Protein AF-A0A527GHT9-F1 (afdb_monomer_lite)

Foldseek 3Di:
DDDPPDDDDPPDDDDDDDPDPLVVLVVPFWDFDDDPNDRPDIHGRDDDD

Secondary structure (DSSP, 8-state):
---TT----TT-------S-HHHHHTTS-SEEEEETTEEEEEEPPPPP-

Structure (mmCIF, N/CA/C/O backbone):
data_AF-A0A527GHT9-F1
#
_entry.id   AF-A0A527GHT9-F1
#
loop_
_atom_site.group_PDB
_atom_site.id
_atom_site.type_symbol
_atom_site.label_atom_id
_atom_site.label_alt_id
_atom_site.label_comp_id
_atom_site.label_asym_id
_atom_site.label_entity_id
_atom_site.label_seq_id
_atom_site.pdbx_PDB_ins_code
_atom_site.Cartn_x
_atom_site.Cartn_y
_atom_site.Cartn_z
_atom_site.occupancy
_atom_site.B_iso_or_equiv
_atom_site.auth_seq_id
_atom_site.auth_comp_id
_atom_site.auth_asym_id
_atom_site.auth_atom_id
_atom_site.pdbx_PDB_model_num
ATOM 1 N N . GLY A 1 1 ? 18.287 0.152 -1.950 1.00 63.81 1 GLY A N 1
ATOM 2 C CA . GLY A 1 1 ? 17.915 0.563 -3.319 1.00 63.81 1 GLY A CA 1
ATOM 3 C C . GLY A 1 1 ? 17.783 -0.668 -4.190 1.00 63.81 1 GLY A C 1
ATOM 4 O O . GLY A 1 1 ? 18.184 -1.734 -3.732 1.00 63.81 1 GLY A O 1
ATOM 5 N N . LEU A 1 2 ? 17.211 -0.540 -5.392 1.00 70.94 2 LEU A N 1
ATOM 6 C CA . LEU A 1 2 ? 17.207 -1.639 -6.365 1.00 70.94 2 LEU A CA 1
ATOM 7 C C . LEU A 1 2 ? 18.649 -2.009 -6.783 1.00 70.94 2 LEU A C 1
ATOM 9 O O . LEU A 1 2 ? 19.521 -1.137 -6.739 1.00 70.94 2 LEU A O 1
ATOM 13 N N . PRO A 1 3 ? 18.902 -3.274 -7.170 1.00 79.62 3 PRO A N 1
ATOM 14 C CA . PRO A 1 3 ? 20.169 -3.707 -7.761 1.00 79.62 3 PRO A CA 1
ATOM 15 C C . PRO A 1 3 ? 20.569 -2.856 -8.974 1.00 79.62 3 PRO A C 1
ATOM 17 O O . PRO A 1 3 ? 19.705 -2.355 -9.691 1.00 79.62 3 PRO A O 1
ATOM 20 N N . ALA A 1 4 ? 21.873 -2.703 -9.216 1.00 78.88 4 ALA A N 1
ATOM 21 C CA . ALA A 1 4 ? 22.401 -1.841 -10.282 1.00 78.88 4 ALA A CA 1
ATOM 22 C C . ALA A 1 4 ? 22.030 -2.307 -11.705 1.00 78.88 4 ALA A C 1
ATOM 24 O O . ALA A 1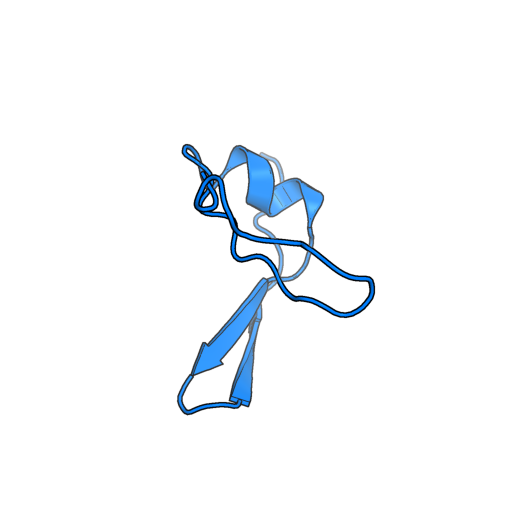 4 ? 22.025 -1.510 -12.636 1.00 78.88 4 ALA A O 1
ATOM 25 N N . ASP A 1 5 ? 21.713 -3.588 -11.865 1.00 85.06 5 ASP A N 1
ATOM 26 C CA . ASP A 1 5 ? 21.288 -4.242 -13.102 1.00 85.06 5 ASP A CA 1
ATOM 27 C C . ASP A 1 5 ? 19.759 -4.330 -13.246 1.00 85.06 5 ASP A C 1
ATOM 29 O O . ASP A 1 5 ? 19.244 -4.787 -14.271 1.00 85.06 5 ASP A O 1
ATOM 33 N N . ALA A 1 6 ? 19.006 -3.875 -12.242 1.00 78.00 6 ALA A N 1
ATOM 34 C CA . ALA A 1 6 ? 17.561 -3.955 -12.287 1.00 78.00 6 ALA A CA 1
ATOM 35 C C . ALA A 1 6 ? 16.982 -2.931 -13.271 1.00 78.00 6 ALA A C 1
ATOM 37 O O . ALA A 1 6 ? 16.962 -1.723 -13.031 1.00 78.00 6 ALA A O 1
ATOM 38 N N . THR A 1 7 ? 16.469 -3.438 -14.390 1.00 84.94 7 THR A N 1
ATOM 39 C CA . THR A 1 7 ? 15.796 -2.632 -15.411 1.00 84.94 7 THR A CA 1
ATOM 40 C C . THR A 1 7 ? 14.313 -2.517 -15.065 1.00 84.94 7 THR A C 1
ATOM 42 O O . THR A 1 7 ? 13.568 -3.469 -15.282 1.00 84.94 7 THR A O 1
ATOM 45 N N . ALA A 1 8 ? 13.882 -1.367 -14.541 1.00 82.12 8 ALA A N 1
ATOM 46 C CA . ALA A 1 8 ? 12.466 -1.096 -14.289 1.00 82.12 8 ALA A CA 1
ATOM 47 C C . ALA A 1 8 ? 11.731 -0.772 -15.600 1.00 82.12 8 ALA A C 1
ATOM 49 O O . ALA A 1 8 ? 12.164 0.088 -16.372 1.00 82.12 8 ALA A O 1
ATOM 50 N N . LYS A 1 9 ? 10.612 -1.450 -15.846 1.00 87.62 9 LYS A N 1
ATOM 51 C CA . LYS A 1 9 ? 9.746 -1.267 -17.014 1.00 87.62 9 LYS A CA 1
ATOM 52 C C . LYS A 1 9 ? 8.362 -0.765 -16.590 1.00 87.62 9 LYS A C 1
ATOM 54 O O . LYS A 1 9 ? 7.942 -0.980 -15.451 1.00 87.62 9 LYS A O 1
ATOM 59 N N . PRO A 1 10 ? 7.610 -0.112 -17.493 1.00 86.50 10 PRO A N 1
ATOM 60 C CA . PRO A 1 10 ? 6.207 0.193 -17.240 1.00 86.50 10 PRO A CA 1
ATOM 61 C C . PRO A 1 10 ? 5.425 -1.082 -16.891 1.00 86.50 10 PRO A C 1
ATOM 63 O O . PRO A 1 10 ? 5.461 -2.051 -17.645 1.00 86.50 10 PRO A O 1
ATOM 66 N N . GLY A 1 11 ? 4.723 -1.066 -15.756 1.00 85.94 11 GLY A N 1
ATOM 67 C CA . GLY A 1 11 ? 3.986 -2.220 -15.226 1.00 85.94 11 GLY A CA 1
ATOM 68 C C . GLY A 1 11 ? 4.710 -2.990 -14.117 1.00 85.94 11 GLY A C 1
ATOM 69 O O . GLY A 1 11 ? 4.074 -3.804 -13.450 1.00 85.94 11 GLY A O 1
ATOM 70 N N . ASP A 1 12 ? 5.991 -2.708 -13.871 1.00 87.88 12 ASP A N 1
ATOM 71 C CA . ASP A 1 12 ? 6.711 -3.299 -12.745 1.00 87.88 12 ASP A CA 1
ATOM 72 C C . ASP A 1 12 ? 6.266 -2.684 -11.410 1.00 87.88 12 ASP A C 1
ATOM 74 O O . ASP A 1 12 ? 5.929 -1.501 -11.311 1.00 87.88 12 ASP A O 1
ATOM 78 N N . TYR A 1 13 ? 6.309 -3.496 -10.355 1.00 81.06 13 TYR A N 1
ATOM 79 C CA . TYR A 1 13 ? 5.945 -3.090 -9.001 1.00 81.06 13 TYR A CA 1
ATOM 80 C C . TYR A 1 13 ? 7.194 -2.868 -8.149 1.00 81.06 13 TYR A C 1
ATOM 82 O O . TYR A 1 13 ? 8.079 -3.722 -8.087 1.00 81.06 13 TYR A O 1
ATOM 90 N N . ALA A 1 14 ? 7.241 -1.743 -7.434 1.00 81.12 14 ALA A N 1
ATOM 91 C CA . ALA A 1 14 ? 8.289 -1.445 -6.465 1.00 81.12 14 ALA A CA 1
ATOM 92 C C . ALA A 1 14 ? 7.719 -1.420 -5.042 1.00 81.12 14 ALA A C 1
ATOM 94 O O . ALA A 1 14 ? 6.697 -0.788 -4.779 1.00 81.12 14 ALA A O 1
ATOM 95 N N . PHE A 1 15 ? 8.414 -2.073 -4.110 1.00 81.44 15 PHE A N 1
ATOM 96 C CA . PHE A 1 15 ? 8.083 -2.039 -2.687 1.00 81.44 15 PHE A CA 1
ATOM 97 C C . PHE A 1 15 ? 9.012 -1.067 -1.966 1.00 81.44 15 PHE A C 1
ATOM 99 O O . PHE A 1 15 ? 10.212 -1.314 -1.835 1.00 81.44 15 PHE A O 1
ATOM 106 N N . LEU A 1 16 ? 8.454 0.041 -1.487 1.00 78.62 16 LEU A N 1
ATOM 107 C CA . LEU A 1 16 ? 9.188 1.043 -0.722 1.00 78.62 16 LEU A CA 1
ATOM 108 C C . LEU A 1 16 ? 9.035 0.762 0.776 1.00 78.62 16 LEU A C 1
ATOM 110 O O . LEU A 1 16 ? 7.927 0.550 1.263 1.00 78.62 16 LEU A O 1
ATOM 114 N N . ARG A 1 17 ? 10.151 0.775 1.512 1.00 81.62 17 ARG A N 1
ATOM 115 C CA . ARG A 1 17 ? 10.160 0.742 2.980 1.00 81.62 17 ARG A CA 1
ATOM 116 C C . ARG A 1 17 ? 10.579 2.114 3.502 1.00 81.62 17 ARG A C 1
ATOM 118 O O . ARG A 1 17 ? 11.779 2.383 3.549 1.00 81.62 17 ARG A O 1
ATOM 125 N N . PRO A 1 18 ? 9.627 2.999 3.824 1.00 75.56 18 PRO A N 1
ATOM 126 C CA . PRO A 1 18 ? 9.959 4.313 4.347 1.00 75.56 18 PRO A CA 1
ATOM 127 C C . PRO A 1 18 ? 10.633 4.205 5.718 1.00 75.56 18 PRO A C 1
ATOM 129 O O . PRO A 1 18 ? 10.291 3.345 6.527 1.00 75.56 18 PRO A O 1
ATOM 132 N N . THR A 1 19 ? 11.591 5.094 5.978 1.00 78.44 19 THR A N 1
ATOM 133 C CA . THR A 1 19 ? 12.341 5.137 7.244 1.00 78.44 19 THR A CA 1
ATOM 134 C C . THR A 1 19 ? 11.475 5.611 8.416 1.00 78.44 19 THR A C 1
ATOM 136 O O . THR A 1 19 ? 11.704 5.203 9.548 1.00 78.44 19 THR A O 1
ATOM 139 N N . GLN A 1 20 ? 10.466 6.445 8.140 1.00 79.88 20 GLN A N 1
ATOM 140 C CA . GLN A 1 20 ? 9.401 6.832 9.069 1.00 79.88 20 GLN A CA 1
ATOM 141 C C . GLN A 1 20 ? 8.053 6.528 8.424 1.00 79.88 20 GLN A C 1
ATOM 143 O O . GLN A 1 20 ? 7.729 7.073 7.367 1.00 79.88 20 GLN A O 1
ATOM 148 N N . SER A 1 21 ? 7.276 5.648 9.049 1.00 71.94 21 SER A N 1
ATOM 149 C CA . SER A 1 21 ? 5.991 5.219 8.493 1.00 71.94 21 SER A CA 1
ATOM 150 C C . SER A 1 21 ? 4.902 6.277 8.699 1.00 71.94 21 SER A C 1
ATOM 152 O O . SER A 1 21 ? 4.059 6.447 7.819 1.00 71.94 21 SER A O 1
ATOM 154 N N . GLU A 1 22 ? 4.949 7.048 9.794 1.00 70.56 22 GLU A N 1
ATOM 155 C CA . GLU A 1 22 ? 3.948 8.077 10.113 1.00 70.56 22 GLU A CA 1
ATOM 156 C C . GLU A 1 22 ? 3.890 9.202 9.074 1.00 70.56 22 GLU A C 1
ATOM 158 O O . GLU A 1 22 ? 2.802 9.624 8.683 1.00 70.56 22 GLU A O 1
ATOM 163 N N . ALA A 1 23 ? 5.046 9.646 8.572 1.00 70.50 23 ALA A N 1
ATOM 164 C CA . ALA A 1 23 ? 5.126 10.727 7.587 1.00 70.50 23 ALA A CA 1
ATOM 165 C C . ALA A 1 23 ? 4.506 10.352 6.228 1.00 70.50 23 ALA A C 1
ATOM 167 O O . ALA A 1 23 ? 4.046 11.218 5.484 1.00 70.50 23 ALA A O 1
ATOM 168 N N . VAL A 1 24 ? 4.499 9.057 5.900 1.00 74.44 24 VAL A N 1
ATOM 169 C CA . VAL A 1 2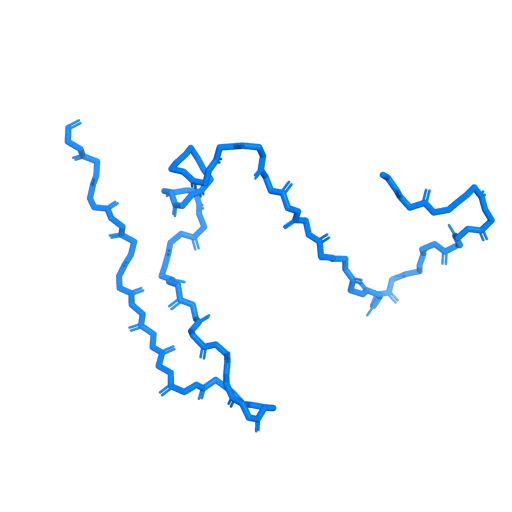4 ? 3.990 8.533 4.628 1.00 74.44 24 VAL A CA 1
ATOM 170 C C . VAL A 1 24 ? 2.513 8.170 4.742 1.00 74.44 24 VAL A C 1
ATOM 172 O O . VAL A 1 24 ? 1.747 8.447 3.826 1.00 74.44 24 VAL A O 1
ATOM 175 N N . LEU A 1 25 ? 2.082 7.618 5.877 1.00 75.56 25 LEU A N 1
ATOM 176 C CA . LEU A 1 25 ? 0.705 7.166 6.104 1.00 75.56 25 LEU A CA 1
ATOM 177 C C . LEU A 1 25 ? -0.359 8.214 5.746 1.00 75.56 25 LEU A C 1
ATOM 179 O O . LEU A 1 25 ? -1.371 7.878 5.136 1.00 75.56 25 LEU A O 1
ATOM 183 N N . GLN A 1 26 ? -0.114 9.483 6.065 1.00 73.19 26 GLN A N 1
ATOM 184 C CA . GLN A 1 26 ? -1.072 10.559 5.802 1.00 73.19 26 GLN A CA 1
ATOM 185 C C . GLN A 1 26 ? -1.195 10.929 4.315 1.00 73.19 26 GLN A C 1
ATOM 187 O O . GLN A 1 26 ? -2.237 11.414 3.887 1.00 73.19 26 GLN A O 1
ATOM 192 N N . GLN A 1 27 ? -0.162 10.679 3.506 1.00 74.50 27 GLN A N 1
ATOM 193 C CA . GLN A 1 27 ? -0.133 11.078 2.093 1.00 74.50 27 GLN A CA 1
ATOM 194 C C . GLN A 1 27 ? -0.879 10.093 1.183 1.00 74.50 27 GLN A C 1
ATOM 196 O O . GLN A 1 27 ? -1.349 10.475 0.114 1.00 74.50 27 GLN A O 1
ATOM 201 N N . PHE A 1 28 ? -0.992 8.827 1.601 1.00 73.62 28 PHE A N 1
ATOM 202 C CA . PHE A 1 28 ? -1.525 7.734 0.775 1.00 73.62 28 PHE A CA 1
ATOM 203 C C . PHE A 1 28 ? -2.940 7.277 1.180 1.00 73.62 28 PHE A C 1
ATOM 205 O O . PHE A 1 28 ? -3.503 6.383 0.546 1.00 73.62 28 PHE A O 1
ATOM 212 N N . GLY A 1 29 ? -3.552 7.919 2.182 1.00 76.88 29 GLY A N 1
ATOM 213 C CA . GLY A 1 29 ? -4.938 7.669 2.578 1.00 76.88 29 GLY A CA 1
ATOM 214 C C . GLY A 1 29 ? -5.159 6.272 3.171 1.00 76.88 29 GLY A C 1
ATOM 215 O O . GLY A 1 29 ? -4.348 5.768 3.943 1.00 76.88 29 GLY A O 1
ATOM 216 N N . SER A 1 30 ? -6.297 5.646 2.859 1.00 83.38 30 SER A N 1
ATOM 217 C CA . SER A 1 30 ? -6.691 4.366 3.468 1.00 83.38 30 SER A CA 1
ATOM 218 C C . SER A 1 30 ? -5.675 3.238 3.221 1.00 83.38 30 SER A C 1
ATOM 220 O O . SER A 1 30 ? -5.270 2.998 2.082 1.00 83.38 30 SER A O 1
ATOM 222 N N . ILE A 1 31 ? -5.345 2.500 4.276 1.00 87.50 31 ILE A N 1
ATOM 223 C CA . ILE A 1 31 ? -4.354 1.423 4.306 1.00 87.50 31 ILE A CA 1
ATOM 224 C C . ILE A 1 31 ? -5.026 0.115 3.883 1.00 87.50 31 ILE A C 1
ATOM 226 O O . ILE A 1 31 ? -6.031 -0.270 4.471 1.00 87.50 31 ILE A O 1
ATOM 230 N N . ALA A 1 32 ? -4.476 -0.598 2.900 1.00 90.31 32 ALA A N 1
ATOM 231 C CA . ALA A 1 32 ? -4.948 -1.934 2.531 1.00 90.31 32 ALA A CA 1
ATOM 232 C C . ALA A 1 32 ? -4.135 -3.014 3.264 1.00 90.31 32 ALA A C 1
ATOM 234 O O . ALA A 1 32 ? -2.921 -3.109 3.085 1.00 90.31 32 ALA A O 1
ATOM 235 N N . VAL A 1 33 ? -4.799 -3.849 4.063 1.00 89.75 33 VAL A N 1
ATOM 236 C CA . VAL A 1 33 ? -4.161 -4.963 4.775 1.00 89.75 33 VAL A CA 1
ATOM 237 C C . VAL A 1 33 ? -4.048 -6.151 3.827 1.00 89.75 33 VAL A C 1
ATOM 239 O O . VAL A 1 33 ? -5.060 -6.665 3.355 1.00 89.75 33 VAL A O 1
ATOM 242 N N . PHE A 1 34 ? -2.828 -6.611 3.551 1.00 90.12 34 PHE A N 1
ATOM 243 C CA . PHE A 1 34 ? -2.578 -7.763 2.684 1.00 90.12 34 PHE A CA 1
ATOM 244 C C . PHE A 1 34 ? -2.176 -8.988 3.509 1.00 90.12 34 PHE A C 1
ATOM 246 O O . PHE A 1 34 ? -1.185 -8.956 4.236 1.00 90.12 34 PHE A O 1
ATOM 253 N N . SER A 1 35 ? -2.940 -10.075 3.397 1.00 91.94 35 SER A N 1
ATOM 254 C CA . SER A 1 35 ? -2.685 -11.328 4.112 1.00 91.94 35 SER A CA 1
ATOM 255 C C . SER A 1 35 ? -3.147 -12.524 3.286 1.00 91.94 35 SER A C 1
ATOM 257 O O . SER A 1 35 ? -4.216 -12.499 2.679 1.00 91.94 35 SER A O 1
ATOM 259 N N . GLY A 1 36 ? -2.332 -13.580 3.228 1.00 92.44 36 GLY A N 1
ATOM 260 C CA . GLY A 1 36 ? -2.674 -14.802 2.491 1.00 92.44 36 GLY A CA 1
ATOM 261 C C . GLY A 1 36 ? -2.908 -14.583 0.990 1.00 92.44 36 GLY A C 1
ATOM 262 O O . GLY A 1 36 ? -3.793 -15.214 0.415 1.00 92.44 36 GLY A O 1
ATOM 263 N N . GLY A 1 37 ? -2.162 -13.663 0.369 1.00 92.75 37 GLY A N 1
ATOM 264 C CA . GLY A 1 37 ? -2.250 -13.396 -1.071 1.00 92.75 37 GLY A CA 1
ATOM 265 C C . GLY A 1 37 ? -3.436 -12.526 -1.499 1.00 92.75 37 GLY A C 1
ATOM 266 O O . GLY A 1 37 ? -3.676 -12.386 -2.695 1.00 92.75 37 GLY A O 1
ATOM 267 N N . ARG A 1 38 ? -4.187 -11.943 -0.556 1.00 93.75 38 ARG A N 1
ATOM 268 C CA . A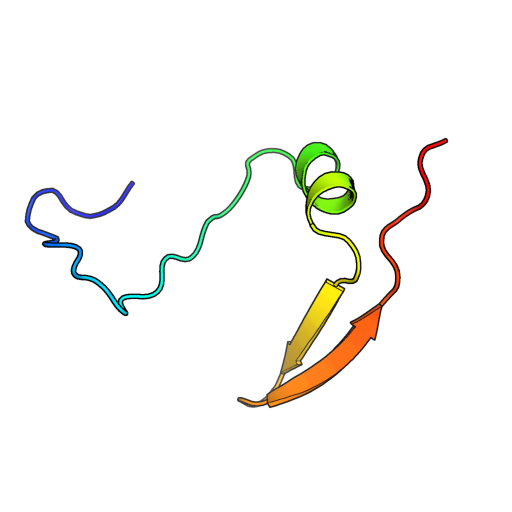RG A 1 38 ? -5.353 -11.097 -0.845 1.00 93.75 38 ARG A CA 1
ATOM 269 C C . ARG A 1 38 ? -5.430 -9.888 0.084 1.00 93.75 38 ARG A C 1
ATOM 271 O O . ARG A 1 38 ? -4.853 -9.893 1.172 1.00 93.75 38 ARG A O 1
ATOM 278 N N . ILE A 1 39 ? -6.172 -8.865 -0.336 1.00 93.19 39 ILE A N 1
ATOM 279 C CA . ILE A 1 39 ? -6.547 -7.758 0.551 1.00 93.19 39 ILE A CA 1
ATOM 280 C C . ILE A 1 39 ? -7.590 -8.298 1.530 1.00 93.19 39 ILE A C 1
ATOM 282 O O . ILE A 1 39 ? -8.662 -8.732 1.116 1.00 93.19 39 ILE A O 1
ATOM 286 N N . ALA A 1 40 ? -7.237 -8.326 2.810 1.00 95.62 40 ALA A N 1
ATOM 287 C CA . ALA A 1 40 ? -8.082 -8.834 3.880 1.00 95.62 40 ALA A CA 1
ATOM 288 C C . ALA A 1 40 ? -8.944 -7.733 4.512 1.00 95.62 40 ALA A C 1
ATOM 290 O O . ALA A 1 40 ? -10.027 -8.036 5.000 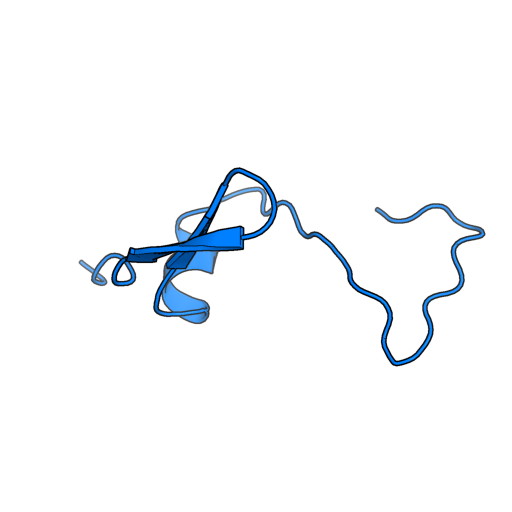1.00 95.62 40 ALA A O 1
ATOM 291 N N . ASP A 1 41 ? -8.472 -6.481 4.504 1.00 91.94 41 ASP A N 1
ATOM 292 C CA . ASP A 1 41 ? -9.159 -5.356 5.143 1.00 91.94 41 ASP A CA 1
ATOM 293 C C . ASP A 1 41 ? -8.672 -3.999 4.595 1.00 91.94 41 ASP A C 1
ATOM 295 O O . ASP A 1 41 ? -7.646 -3.925 3.904 1.00 91.94 41 ASP A O 1
ATOM 299 N N . ARG A 1 42 ? -9.394 -2.919 4.913 1.00 90.44 42 ARG A N 1
ATOM 300 C CA . ARG A 1 42 ? -9.009 -1.538 4.614 1.00 90.44 42 ARG A CA 1
ATOM 301 C C . ARG A 1 42 ? -9.209 -0.639 5.835 1.00 90.44 42 ARG A C 1
ATOM 303 O O . ARG A 1 42 ? -10.334 -0.410 6.265 1.00 90.44 42 ARG A O 1
ATOM 310 N N . TRP A 1 43 ? -8.121 -0.078 6.355 1.00 88.69 43 TRP A N 1
ATOM 311 C CA . TRP A 1 43 ? -8.145 0.823 7.509 1.00 88.69 43 TRP A CA 1
ATOM 312 C C . TRP A 1 43 ? -8.116 2.290 7.071 1.00 88.69 43 TRP A C 1
ATOM 314 O O . TRP A 1 43 ? -7.498 2.615 6.051 1.00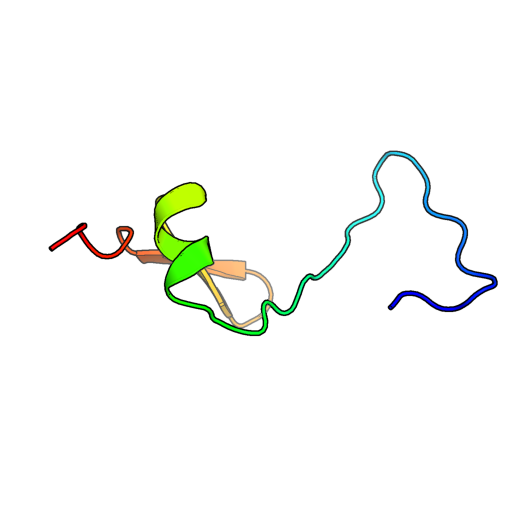 88.69 43 TRP A O 1
ATOM 324 N N . PRO A 1 44 ? -8.762 3.203 7.813 1.00 83.50 44 PRO A N 1
ATOM 325 C CA . PRO A 1 44 ? -8.592 4.630 7.574 1.00 83.50 44 PRO A CA 1
ATOM 326 C C . PRO A 1 44 ? -7.135 5.049 7.830 1.00 83.50 44 PRO A C 1
ATOM 328 O O . PRO A 1 44 ? -6.449 4.459 8.666 1.00 83.50 44 PRO A O 1
ATOM 331 N N . ALA A 1 45 ? -6.661 6.076 7.115 1.00 81.12 45 ALA A N 1
ATOM 332 C CA . ALA A 1 45 ? -5.419 6.750 7.496 1.00 81.12 45 ALA A CA 1
ATOM 333 C C . ALA A 1 45 ? -5.565 7.326 8.907 1.00 81.12 45 ALA A C 1
ATOM 335 O O . ALA A 1 45 ? -6.647 7.784 9.285 1.00 81.12 45 ALA A O 1
ATOM 336 N N . LEU A 1 46 ? -4.470 7.332 9.669 1.00 76.25 46 LEU A N 1
ATOM 337 C CA . LEU A 1 46 ? -4.447 8.014 10.957 1.00 76.25 46 LEU A CA 1
ATOM 338 C C . LEU A 1 46 ? -4.740 9.510 10.744 1.00 76.25 46 LEU A C 1
ATOM 340 O O . LEU A 1 46 ? -4.147 10.114 9.843 1.00 76.25 46 LEU A O 1
ATOM 344 N N . PRO A 1 47 ? -5.646 10.106 11.538 1.00 70.12 47 PRO A N 1
ATOM 345 C CA . PRO A 1 47 ? -5.941 11.527 11.436 1.00 70.12 47 PRO A CA 1
ATOM 346 C C . 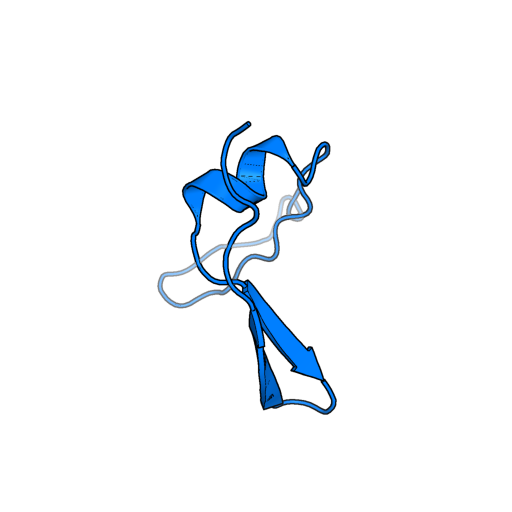PRO A 1 47 ? -4.694 12.355 11.759 1.00 70.12 47 PRO A C 1
ATOM 348 O O . PRO A 1 47 ? -3.867 11.965 12.585 1.00 70.12 47 PRO A O 1
ATOM 351 N N . MET A 1 48 ? -4.570 13.509 11.103 1.00 65.69 48 MET A N 1
ATOM 352 C CA . MET A 1 48 ? -3.579 14.516 11.477 1.00 65.69 48 MET A CA 1
ATOM 353 C C . MET A 1 48 ? -4.014 15.121 12.817 1.00 65.69 48 MET A C 1
ATOM 355 O O . MET A 1 48 ? -5.134 15.625 12.905 1.00 65.69 48 MET A O 1
ATOM 359 N N . ALA A 1 49 ? -3.172 15.006 13.846 1.00 65.06 49 ALA A N 1
ATOM 360 C CA . ALA A 1 49 ? -3.360 15.685 15.129 1.00 65.06 49 ALA A CA 1
ATOM 361 C C . ALA A 1 49 ? -2.796 17.109 15.075 1.00 65.06 49 ALA A C 1
ATOM 363 O O . ALA A 1 49 ? -1.759 17.292 14.394 1.00 65.06 49 ALA A O 1
#

pLDDT: mean 81.3, std 8.19, range [63.81, 95.62]

Sequence (49 aa):
GLPADATAKPGDYAFLRPTQSEAVLQQFGSIAVFSGGRIADRWPALPMA

Radius of gyration: 14.25 Å; chains: 1; bounding box: 32×30×32 Å